Protein AF-A0A2T5GJ73-F1 (afdb_monomer_lite)

Sequence (153 aa):
MTAERKKALIPIIQGLKRSVGDYPITTAIVDLADYQMAGTIDGALNGVQQDAAVKDAAAASVLDQYRTSAYGPDGNTGRLRAWLYPGFASVSPDGQHFLDRAGNVVGIDAGRRAMLQAKLQQSGLQNIAPTNLLVDPRLAELRASLVRDIPIP

Secondary structure (DSSP, 8-state):
-HHHHHHHHHHHHHHTTS-TTTS-HHHHHHHHHHHHHTTSHHHHHHHHHHHHHHHHHHHHHHHHHHHHS-SS--HHHHHHHHHHSTT--EE-TTSS-EE-TTSPBPPPPHHHHHHHHHHHHHTT-TT--HHHHTT-GGGHHHHHHHHHHTT--

Foldseek 3Di:
DVVQLVVLVVVLVVLVVDDCVSRPVVNNVVSVVSSVLCPDPVVVVVVVVVVVVVVVVVVVVVVVCVVVVPQDFDPLLVLLVCQQFVQFDDAPPVNPFTAHPVGDGTHGDPVSVVVVQVVCVVVVNNPDDSVCCSRPPVCVVVSVVCPVVDPRD

pLDDT: mean 80.53, std 10.02, range [47.34, 95.75]

Structure (mmCIF, N/CA/C/O backbone):
data_AF-A0A2T5GJ73-F1
#
_entry.id   AF-A0A2T5GJ73-F1
#
loop_
_atom_site.group_PDB
_atom_site.id
_atom_site.type_symbol
_atom_site.label_atom_id
_atom_site.label_alt_id
_atom_site.label_comp_id
_atom_site.label_asym_id
_atom_site.label_entity_id
_atom_site.label_seq_id
_atom_site.pdbx_PDB_ins_code
_atom_site.Cartn_x
_atom_site.Cartn_y
_atom_site.Cartn_z
_atom_site.occupancy
_atom_site.B_iso_or_equiv
_atom_site.auth_seq_id
_atom_site.auth_comp_id
_atom_site.auth_asym_id
_atom_site.auth_atom_id
_atom_site.pdbx_PDB_model_num
ATOM 1 N N . MET A 1 1 ? -4.910 5.417 28.946 1.00 61.62 1 MET A N 1
ATOM 2 C CA . MET A 1 1 ? -5.941 5.461 30.010 1.00 61.62 1 MET A CA 1
ATOM 3 C C . MET A 1 1 ? -7.098 6.397 29.678 1.00 61.62 1 MET A C 1
ATOM 5 O O . MET A 1 1 ? -8.220 5.928 29.590 1.00 61.62 1 MET A O 1
ATOM 9 N N . THR A 1 2 ? -6.878 7.692 29.422 1.00 73.44 2 THR A N 1
ATOM 10 C CA . THR A 1 2 ? -7.989 8.634 29.154 1.00 73.44 2 THR A CA 1
ATOM 11 C C . THR A 1 2 ? -8.763 8.345 27.857 1.00 73.44 2 THR A C 1
ATOM 13 O O . THR A 1 2 ? -9.955 8.624 27.795 1.00 73.44 2 THR A O 1
ATOM 16 N N . ALA A 1 3 ? -8.113 7.789 26.828 1.00 80.00 3 ALA A N 1
ATOM 17 C CA . ALA A 1 3 ? -8.748 7.469 25.544 1.00 80.00 3 ALA A CA 1
ATOM 18 C C . ALA A 1 3 ? -9.715 6.272 25.638 1.00 80.00 3 ALA A C 1
ATOM 20 O O . ALA A 1 3 ? -10.895 6.436 25.340 1.00 80.00 3 ALA A O 1
ATOM 21 N N . GLU A 1 4 ? -9.258 5.122 26.146 1.00 82.94 4 GLU A N 1
ATOM 22 C CA . GLU A 1 4 ? -10.112 3.935 26.342 1.00 82.94 4 GLU A CA 1
ATOM 23 C C . GLU A 1 4 ? -11.303 4.222 27.252 1.00 82.94 4 GLU A C 1
ATOM 25 O O . GLU A 1 4 ? -12.434 3.841 26.960 1.00 82.94 4 GLU A O 1
ATOM 30 N N . ARG A 1 5 ? -11.085 5.003 28.311 1.00 86.62 5 ARG A N 1
ATOM 31 C CA . ARG A 1 5 ? -12.163 5.410 29.210 1.00 86.62 5 ARG A CA 1
ATOM 32 C C . ARG A 1 5 ? -13.210 6.282 28.509 1.00 86.62 5 ARG A C 1
ATOM 34 O O . ARG A 1 5 ? -14.404 6.118 28.733 1.00 86.62 5 ARG A O 1
ATOM 41 N N . LYS A 1 6 ? -12.783 7.189 27.623 1.00 88.56 6 LYS A N 1
ATOM 42 C CA . LYS A 1 6 ? -13.702 7.982 26.790 1.00 88.56 6 LYS A CA 1
ATOM 43 C C . LYS A 1 6 ? -14.465 7.103 25.803 1.00 88.56 6 LYS A C 1
ATOM 45 O O . LYS A 1 6 ? -15.654 7.326 25.622 1.00 88.56 6 LYS A O 1
ATOM 50 N N . LYS A 1 7 ? -13.812 6.106 25.202 1.00 88.56 7 LYS A N 1
ATOM 51 C CA . LYS A 1 7 ? -14.444 5.141 24.293 1.00 88.56 7 LYS A CA 1
ATOM 52 C C . LYS A 1 7 ? -15.525 4.323 25.009 1.00 88.56 7 LYS A C 1
ATOM 54 O O . LYS A 1 7 ? -16.641 4.252 24.510 1.00 88.56 7 LYS A O 1
ATOM 59 N N . ALA A 1 8 ? -15.232 3.808 26.204 1.00 90.94 8 ALA A N 1
ATOM 60 C CA . ALA A 1 8 ? -16.188 3.069 27.034 1.00 90.94 8 ALA A CA 1
ATOM 61 C C . ALA A 1 8 ? -17.343 3.940 27.572 1.00 90.94 8 ALA A C 1
ATOM 63 O O . ALA A 1 8 ? -18.423 3.438 27.855 1.00 90.94 8 ALA A O 1
ATOM 64 N N . LEU A 1 9 ? -17.161 5.262 27.674 1.00 92.88 9 LEU A N 1
ATOM 65 C CA . LEU A 1 9 ? -18.221 6.183 28.103 1.00 92.88 9 LEU A CA 1
ATOM 66 C C . LEU A 1 9 ? -19.292 6.427 27.026 1.00 92.88 9 LEU A C 1
ATOM 68 O O . LEU A 1 9 ? -20.428 6.772 27.350 1.00 92.88 9 LEU A O 1
ATOM 72 N N . ILE A 1 10 ? -18.936 6.279 25.747 1.00 93.69 10 ILE A N 1
ATOM 73 C CA . ILE A 1 10 ? -19.840 6.507 24.610 1.00 93.69 10 ILE A CA 1
ATOM 74 C C . ILE A 1 10 ? -21.128 5.674 24.715 1.00 93.69 10 ILE A C 1
ATOM 76 O O . ILE A 1 10 ? -22.198 6.289 24.662 1.00 93.69 10 ILE A O 1
ATOM 80 N N . PRO A 1 11 ? -21.080 4.333 24.874 1.00 93.06 11 PRO A N 1
ATOM 81 C CA . PRO A 1 11 ? -22.293 3.522 24.972 1.00 93.06 11 PRO A CA 1
ATOM 82 C C . PRO A 1 11 ? -23.153 3.904 26.179 1.00 93.06 11 PRO A C 1
ATOM 84 O O . PRO A 1 11 ? -24.363 4.015 26.016 1.00 93.06 11 PRO A O 1
ATOM 87 N N . ILE A 1 12 ? -22.556 4.258 27.326 1.00 94.12 12 ILE A N 1
ATOM 88 C CA . ILE A 1 12 ? -23.299 4.723 28.511 1.00 94.12 12 ILE A CA 1
ATOM 89 C C . ILE A 1 12 ? -24.086 6.000 28.193 1.00 94.12 12 ILE A C 1
ATOM 91 O O . ILE A 1 12 ? -25.289 6.074 28.435 1.00 94.12 12 ILE A O 1
ATOM 95 N N . ILE A 1 13 ? -23.434 7.017 27.618 1.00 95.75 13 ILE A N 1
ATOM 96 C CA . ILE A 1 13 ? -24.099 8.287 27.277 1.00 95.75 13 ILE A CA 1
ATOM 97 C C . ILE A 1 13 ? -25.182 8.075 26.212 1.00 95.75 13 ILE A C 1
ATOM 99 O O . ILE A 1 13 ? -26.222 8.735 26.248 1.00 95.75 13 ILE A O 1
ATOM 103 N N . GLN A 1 14 ? -24.949 7.181 25.251 1.00 93.94 14 GLN A N 1
ATOM 104 C CA . GLN A 1 14 ? -25.944 6.839 24.237 1.00 93.94 14 GLN A CA 1
ATOM 105 C C . GLN A 1 14 ? -27.125 6.071 24.840 1.00 93.94 14 GLN A C 1
ATOM 107 O O . GLN A 1 14 ? -28.265 6.389 24.515 1.00 93.94 14 GLN A O 1
ATOM 112 N N . GLY A 1 15 ? -26.864 5.111 25.725 1.00 93.00 15 GLY A N 1
ATOM 113 C CA . GLY A 1 15 ? -27.859 4.286 26.405 1.00 93.00 15 GLY A CA 1
ATOM 114 C C . GLY A 1 15 ? -28.754 5.092 27.338 1.00 93.00 15 GLY A C 1
ATOM 115 O O . GLY A 1 15 ? -29.969 4.937 27.298 1.00 93.00 15 GLY A O 1
ATOM 116 N N . LEU A 1 16 ? -28.192 6.055 28.076 1.00 92.88 16 LEU A N 1
ATOM 117 C CA . LEU A 1 16 ? -28.956 6.966 28.941 1.00 92.88 16 LEU A CA 1
ATOM 118 C C . LEU A 1 16 ? -29.976 7.839 28.187 1.00 92.88 16 LEU A C 1
ATOM 120 O O . LEU A 1 16 ? -30.877 8.396 28.808 1.00 92.88 16 LEU A O 1
ATOM 124 N N . LYS A 1 17 ? -29.844 7.978 26.861 1.00 94.00 17 LYS A N 1
ATOM 125 C CA . LYS A 1 17 ? -30.814 8.686 26.007 1.00 94.00 17 LYS A CA 1
ATOM 126 C C . LYS A 1 17 ? -31.908 7.771 25.447 1.00 94.00 17 LYS A C 1
ATOM 128 O O . LYS A 1 17 ? -32.799 8.262 24.757 1.00 94.00 17 LYS A O 1
ATOM 133 N N . ARG A 1 18 ? -31.818 6.459 25.671 1.00 93.12 18 ARG A N 1
ATOM 134 C CA . ARG A 1 18 ? -32.757 5.459 25.152 1.00 93.12 18 ARG A CA 1
ATOM 135 C C . ARG A 1 18 ? -33.835 5.124 26.180 1.00 93.12 18 ARG A C 1
ATOM 137 O O . ARG A 1 18 ? -33.751 5.502 27.346 1.00 93.12 18 ARG A O 1
ATOM 144 N N . SER A 1 19 ? -34.868 4.421 25.724 1.00 91.81 19 SER A N 1
ATOM 145 C CA . SER A 1 19 ? -35.916 3.906 26.600 1.00 91.81 19 SER A CA 1
ATOM 146 C C . SER A 1 19 ? -35.378 2.786 27.503 1.00 91.81 19 SER A C 1
ATOM 148 O O . SER A 1 19 ? -34.388 2.133 27.176 1.00 91.81 19 SER A O 1
ATOM 150 N N . VAL A 1 20 ? -36.062 2.514 28.618 1.00 86.38 20 VAL A N 1
ATOM 151 C CA . VAL A 1 20 ? -35.685 1.433 29.554 1.00 86.38 20 VAL A CA 1
ATOM 152 C C . VAL A 1 20 ? -35.690 0.053 28.878 1.00 86.38 20 VAL A C 1
ATOM 154 O O . VAL A 1 20 ? -34.926 -0.822 29.276 1.00 86.38 20 VAL A O 1
ATOM 157 N N . GLY A 1 21 ? -36.514 -0.143 27.841 1.00 90.56 21 GLY A N 1
ATOM 158 C CA . GLY A 1 21 ? -36.530 -1.383 27.060 1.00 90.56 21 GLY A CA 1
ATOM 159 C C . GLY A 1 21 ? -35.283 -1.567 26.191 1.00 90.56 21 GLY A C 1
ATOM 160 O O . GLY A 1 21 ? -34.802 -2.686 26.044 1.00 90.56 21 GLY A O 1
ATOM 161 N N . ASP A 1 22 ? -34.727 -0.470 25.671 1.00 91.44 22 ASP A N 1
ATOM 162 C CA . ASP A 1 22 ? -33.559 -0.480 24.778 1.00 91.44 22 ASP A CA 1
ATOM 163 C C . ASP A 1 22 ? -32.221 -0.349 25.526 1.00 91.44 22 ASP A C 1
ATOM 165 O O . ASP A 1 22 ? -31.155 -0.578 24.949 1.00 91.44 22 ASP A O 1
ATOM 169 N N . TYR A 1 23 ? -32.265 0.066 26.795 1.00 94.94 23 TYR A N 1
ATOM 170 C CA . TYR A 1 23 ? -31.116 0.154 27.694 1.00 94.94 23 TYR A CA 1
ATOM 171 C C . TYR A 1 23 ? -31.510 -0.289 29.114 1.00 94.94 23 TYR A C 1
ATOM 173 O O . TYR A 1 23 ? -31.691 0.539 30.014 1.00 94.94 23 TYR A O 1
ATOM 181 N N . PRO A 1 24 ? -31.695 -1.604 29.324 1.00 95.44 24 PRO A N 1
ATOM 182 C CA . PRO A 1 24 ? -32.055 -2.140 30.626 1.00 95.44 24 PRO A CA 1
ATOM 183 C C . PRO A 1 24 ? -30.893 -2.010 31.616 1.00 95.44 24 PRO A C 1
ATOM 185 O O . PRO A 1 24 ? -29.719 -1.936 31.245 1.00 95.44 24 PRO A O 1
ATOM 188 N N . ILE A 1 25 ? -31.217 -2.053 32.911 1.00 92.19 25 ILE A N 1
ATOM 189 C CA . ILE A 1 25 ? -30.236 -1.882 33.994 1.00 92.19 25 ILE A CA 1
ATOM 190 C C . ILE A 1 25 ? -29.088 -2.898 33.928 1.00 92.19 25 ILE A C 1
ATOM 192 O O . ILE A 1 25 ? -27.959 -2.580 34.282 1.00 92.19 25 ILE A O 1
ATOM 196 N N . THR A 1 26 ? -29.354 -4.106 33.429 1.00 94.25 26 THR A N 1
ATOM 197 C CA . THR A 1 26 ? -28.344 -5.151 33.238 1.00 94.25 26 THR A CA 1
ATOM 198 C C . THR A 1 26 ? -27.270 -4.720 32.246 1.00 94.25 26 THR A C 1
ATOM 200 O O . THR A 1 26 ? -26.088 -4.885 32.528 1.00 94.25 26 THR A O 1
ATOM 203 N N . THR A 1 27 ? -27.662 -4.114 31.122 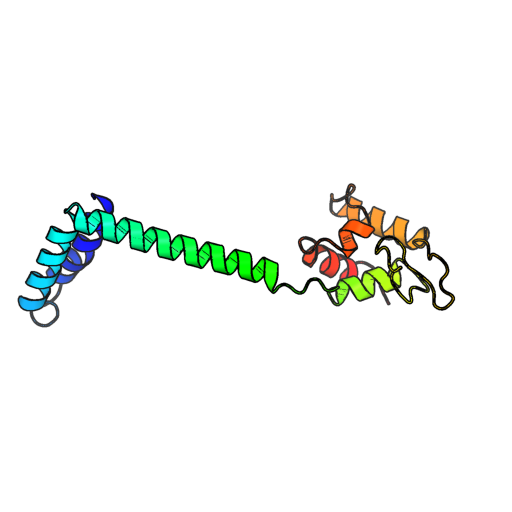1.00 93.88 27 THR A N 1
ATOM 204 C CA . THR A 1 27 ? -26.726 -3.564 30.132 1.00 93.88 27 THR A CA 1
ATOM 205 C C . THR A 1 27 ? -25.972 -2.375 30.716 1.00 93.88 27 THR A C 1
ATOM 207 O O . THR A 1 27 ? -24.756 -2.302 30.587 1.00 93.88 27 THR A O 1
ATOM 210 N N . ALA A 1 28 ? -26.663 -1.500 31.452 1.00 93.06 28 ALA A N 1
ATOM 211 C CA . ALA A 1 28 ? -26.028 -0.346 32.079 1.00 93.06 28 ALA A CA 1
ATOM 212 C C . ALA A 1 28 ? -24.942 -0.719 33.101 1.00 93.06 28 ALA A C 1
ATOM 214 O O . ALA A 1 28 ? -23.927 -0.031 33.205 1.00 93.06 28 ALA A O 1
ATOM 215 N N . ILE A 1 29 ? -25.142 -1.807 33.850 1.00 95.38 29 ILE A N 1
ATOM 216 C CA . ILE A 1 29 ? -24.151 -2.323 34.802 1.00 95.38 29 ILE A CA 1
ATOM 217 C C . ILE A 1 29 ? -22.916 -2.857 34.070 1.00 95.38 29 ILE A C 1
ATOM 219 O O . ILE A 1 29 ? -21.799 -2.588 34.510 1.00 95.38 29 ILE A O 1
ATOM 223 N N . VAL A 1 30 ? -23.105 -3.580 32.962 1.00 95.31 30 VAL A N 1
ATOM 224 C CA . VAL A 1 30 ? -21.996 -4.093 32.141 1.00 95.31 30 VAL A CA 1
ATOM 225 C C . VAL A 1 30 ? -21.178 -2.937 31.569 1.00 95.31 30 VAL A C 1
ATOM 227 O O . VAL A 1 30 ? -19.973 -2.880 31.799 1.00 95.31 30 VAL A O 1
ATOM 230 N N . ASP A 1 31 ? -21.832 -1.957 30.945 1.00 93.50 31 ASP A N 1
ATOM 231 C CA . ASP A 1 31 ? -21.140 -0.805 30.359 1.00 93.50 31 ASP A CA 1
ATOM 232 C C . ASP A 1 31 ? -20.371 0.003 31.424 1.00 93.50 31 ASP A C 1
ATOM 234 O O . ASP A 1 31 ? -19.265 0.496 31.180 1.00 93.50 31 ASP A O 1
ATOM 238 N N . LEU A 1 32 ? -20.918 0.118 32.642 1.00 93.81 32 LEU A N 1
ATOM 239 C CA . LEU A 1 32 ? -20.238 0.774 33.761 1.00 93.81 32 LEU A CA 1
ATOM 240 C C . LEU A 1 32 ? -19.009 -0.015 34.240 1.00 93.81 32 LEU A C 1
ATOM 242 O O . LEU A 1 32 ? -17.981 0.589 34.562 1.00 93.81 32 LEU A O 1
ATOM 246 N N . ALA A 1 33 ? -19.098 -1.346 34.283 1.00 92.06 33 ALA A N 1
ATOM 247 C CA . ALA A 1 33 ? -17.966 -2.208 34.612 1.00 92.06 33 ALA A CA 1
ATOM 248 C C . ALA A 1 33 ? -16.848 -2.075 33.565 1.00 92.06 33 ALA A C 1
ATOM 250 O O . ALA A 1 33 ? -15.683 -1.908 33.934 1.00 92.06 33 ALA A O 1
ATOM 251 N N . ASP A 1 34 ? -17.201 -2.028 32.280 1.00 90.50 34 ASP A N 1
ATOM 252 C CA . ASP A 1 34 ? -16.253 -1.813 31.184 1.00 90.50 34 ASP A CA 1
ATOM 253 C C . ASP A 1 34 ? -15.587 -0.431 31.270 1.00 90.50 34 ASP A C 1
ATOM 255 O O . ASP A 1 34 ? -14.368 -0.302 31.113 1.00 90.50 34 ASP A O 1
ATOM 259 N N . TYR A 1 35 ? -16.348 0.614 31.614 1.00 92.12 35 TYR A N 1
ATOM 260 C CA . TYR A 1 35 ? -15.813 1.957 31.860 1.00 92.12 35 TYR A CA 1
ATOM 261 C C . TYR A 1 35 ? -14.835 2.005 33.044 1.00 92.12 35 TYR A C 1
ATOM 263 O O . TYR A 1 35 ? -13.809 2.701 32.992 1.00 92.12 35 TYR A O 1
ATOM 271 N N . GLN A 1 36 ? -15.132 1.270 34.119 1.00 89.94 36 GLN A N 1
ATOM 272 C CA . GLN A 1 36 ? -14.239 1.133 35.267 1.00 89.94 36 GLN A CA 1
ATOM 273 C C . GLN A 1 36 ? -12.949 0.413 34.852 1.00 89.94 36 GLN A C 1
ATOM 275 O O . GLN A 1 36 ? -11.856 0.920 35.121 1.00 89.94 36 GLN A O 1
ATOM 280 N N . MET A 1 37 ? -13.070 -0.716 34.146 1.00 88.44 37 MET A N 1
ATOM 281 C CA . MET A 1 37 ? -11.944 -1.536 33.696 1.00 88.44 37 MET A CA 1
ATOM 282 C C . MET A 1 37 ? -11.029 -0.776 32.730 1.00 88.44 37 MET A C 1
ATOM 284 O O . MET A 1 37 ? -9.808 -0.824 32.881 1.00 88.44 37 MET A O 1
ATOM 288 N N . ALA A 1 38 ? -11.582 0.020 31.813 1.00 87.50 38 ALA A N 1
ATOM 289 C CA . ALA A 1 38 ? -10.816 0.872 30.896 1.00 87.50 38 ALA A CA 1
ATOM 290 C C . ALA A 1 38 ? -9.946 1.933 31.610 1.00 87.50 38 ALA A C 1
ATOM 292 O O . ALA A 1 38 ? -9.001 2.475 31.029 1.00 87.50 38 ALA A O 1
ATOM 293 N N . GLY A 1 39 ? -10.254 2.244 32.875 1.00 86.31 39 GLY A N 1
ATOM 294 C CA . GLY A 1 39 ? -9.467 3.129 33.734 1.00 86.31 39 GLY A CA 1
ATOM 295 C C . GLY A 1 39 ? -8.324 2.445 34.495 1.00 86.31 39 GLY A C 1
ATOM 296 O O . GLY A 1 39 ? -7.610 3.134 35.220 1.00 86.31 39 GLY A O 1
ATOM 297 N N . THR A 1 40 ? -8.151 1.129 34.358 1.00 88.44 40 THR A N 1
ATOM 298 C CA . THR A 1 40 ? -7.139 0.333 35.078 1.00 88.44 40 THR A CA 1
ATOM 299 C C . THR A 1 40 ? -5.870 0.107 34.250 1.00 88.44 40 THR A C 1
ATOM 301 O O . THR A 1 40 ? -5.853 0.340 33.038 1.00 88.44 40 THR A O 1
ATOM 304 N N . ILE A 1 41 ? -4.786 -0.330 34.905 1.00 83.81 41 ILE A N 1
ATOM 305 C CA . ILE A 1 41 ? -3.525 -0.685 34.230 1.00 83.81 41 ILE A CA 1
ATOM 306 C C . ILE A 1 41 ? -3.743 -1.873 33.287 1.00 83.81 41 ILE A C 1
ATOM 308 O O . ILE A 1 41 ? -3.314 -1.805 32.139 1.00 83.81 41 ILE A O 1
ATOM 312 N N . ASP A 1 42 ? -4.471 -2.899 33.726 1.00 84.25 42 ASP A N 1
ATOM 313 C CA . ASP A 1 42 ? -4.769 -4.080 32.907 1.00 84.25 42 ASP A CA 1
ATOM 314 C C . ASP A 1 42 ? -5.603 -3.714 31.674 1.00 84.25 42 ASP A C 1
ATOM 316 O O . ASP A 1 42 ? -5.292 -4.125 30.556 1.00 84.25 42 ASP A O 1
ATOM 320 N N . GLY A 1 43 ? -6.609 -2.849 31.844 1.00 82.81 43 GLY A N 1
ATOM 321 C CA . GLY A 1 43 ? -7.384 -2.309 30.725 1.00 82.81 43 GLY A CA 1
ATOM 322 C C . GLY A 1 43 ? -6.525 -1.506 29.743 1.00 82.81 43 GLY A C 1
ATOM 323 O O . GLY A 1 43 ? -6.684 -1.633 28.529 1.00 82.81 43 GLY A O 1
ATOM 324 N N . ALA A 1 44 ? -5.570 -0.717 30.244 1.00 79.88 44 ALA A N 1
ATOM 325 C CA . ALA A 1 44 ? -4.636 0.019 29.395 1.00 79.88 44 ALA A CA 1
ATOM 326 C C . ALA A 1 44 ? -3.680 -0.913 28.633 1.00 79.88 44 ALA A C 1
ATOM 328 O O . ALA A 1 44 ? -3.413 -0.670 27.456 1.00 79.88 44 ALA A O 1
ATOM 329 N N . LEU A 1 45 ? -3.190 -1.974 29.278 1.00 84.62 45 LEU A N 1
ATOM 330 C CA . LEU A 1 45 ? -2.322 -2.967 28.653 1.00 84.62 45 LEU A CA 1
ATOM 331 C C . LEU A 1 45 ? -3.055 -3.717 27.535 1.00 84.62 45 LEU A C 1
ATOM 333 O O . LEU A 1 45 ? -2.520 -3.835 26.434 1.00 84.62 45 LEU A O 1
ATOM 337 N N . ASN A 1 46 ? -4.296 -4.141 27.784 1.00 84.19 46 ASN A N 1
ATOM 338 C CA . ASN A 1 46 ? -5.146 -4.771 26.773 1.00 84.19 46 ASN A CA 1
ATOM 339 C C . ASN A 1 46 ? -5.388 -3.843 25.575 1.00 84.19 46 ASN A C 1
ATOM 341 O O . ASN A 1 46 ? -5.262 -4.276 24.431 1.00 84.19 46 ASN A O 1
ATOM 345 N N . GLY A 1 47 ? -5.659 -2.556 25.819 1.00 82.00 47 GLY A N 1
ATOM 346 C CA . GLY A 1 47 ? -5.804 -1.565 24.747 1.00 82.00 47 GLY A CA 1
ATOM 347 C C . GLY A 1 47 ? -4.541 -1.436 23.888 1.00 82.00 47 GLY A C 1
ATOM 348 O O . GLY A 1 47 ? -4.618 -1.467 22.662 1.00 82.00 47 GLY A O 1
ATOM 349 N N . VAL A 1 48 ? -3.360 -1.380 24.516 1.00 83.75 48 VAL A N 1
ATOM 350 C CA . VAL A 1 48 ? -2.074 -1.336 23.796 1.00 83.75 48 VAL A CA 1
ATOM 351 C C . VAL A 1 48 ? -1.848 -2.599 22.963 1.00 83.75 48 VAL A C 1
ATOM 353 O O . VAL A 1 48 ? -1.396 -2.497 21.824 1.00 83.75 48 VAL A O 1
ATOM 356 N N . GLN A 1 49 ? -2.165 -3.779 23.500 1.00 85.44 49 GLN A N 1
ATOM 357 C CA . GLN A 1 49 ? -2.045 -5.039 22.761 1.00 85.44 49 GLN A CA 1
ATOM 358 C C . GLN A 1 49 ? -2.974 -5.072 21.545 1.00 85.44 49 GLN A C 1
ATOM 360 O O . GLN A 1 49 ? -2.558 -5.489 20.466 1.00 85.44 49 GLN A O 1
ATOM 365 N N . GLN A 1 50 ? -4.208 -4.590 21.693 1.00 83.38 50 GLN A N 1
ATOM 366 C CA . GLN A 1 50 ? -5.174 -4.547 20.601 1.00 83.38 50 GLN A CA 1
ATOM 367 C C . GLN A 1 50 ? -4.741 -3.568 19.499 1.00 83.38 50 GLN A C 1
ATOM 369 O O . GLN A 1 50 ? -4.764 -3.920 18.320 1.00 83.38 50 GLN A O 1
ATOM 374 N N . ASP A 1 51 ? -4.257 -2.380 19.869 1.00 82.81 51 ASP A N 1
ATOM 375 C CA . ASP A 1 51 ? -3.688 -1.412 18.925 1.00 82.81 51 ASP A CA 1
ATOM 376 C C . ASP A 1 51 ? -2.447 -1.962 18.211 1.00 82.81 51 ASP A C 1
ATOM 378 O O . ASP A 1 51 ? -2.255 -1.730 17.014 1.00 82.81 51 ASP A O 1
ATOM 382 N N . ALA A 1 52 ? -1.592 -2.688 18.936 1.00 84.31 52 ALA A N 1
ATOM 383 C CA . ALA A 1 52 ? -0.432 -3.350 18.358 1.00 84.31 52 ALA A CA 1
ATOM 384 C C . ALA A 1 52 ? -0.857 -4.418 17.342 1.00 84.31 52 ALA A C 1
ATOM 386 O O . ALA A 1 52 ? -0.311 -4.438 16.245 1.00 84.31 52 ALA A O 1
ATOM 387 N N . ALA A 1 53 ? -1.873 -5.228 17.652 1.00 85.75 53 ALA A N 1
ATOM 388 C CA . ALA A 1 53 ? -2.404 -6.236 16.737 1.00 85.75 53 ALA A CA 1
ATOM 389 C C . ALA A 1 53 ? -2.989 -5.618 15.454 1.00 85.75 53 ALA A C 1
ATOM 391 O O . ALA A 1 53 ? -2.755 -6.129 14.362 1.00 85.75 53 ALA A O 1
ATOM 392 N N . VAL A 1 54 ? -3.702 -4.488 15.555 1.00 87.50 54 VAL A N 1
ATOM 393 C CA . VAL A 1 54 ? -4.217 -3.764 14.376 1.00 87.50 54 VAL A CA 1
ATOM 394 C C . VAL A 1 54 ? -3.072 -3.240 13.508 1.00 87.50 54 VAL A C 1
ATOM 396 O O . VAL A 1 54 ? -3.107 -3.375 12.283 1.00 87.50 54 VAL A O 1
ATOM 399 N N . LYS A 1 55 ? -2.039 -2.658 14.128 1.00 83.06 55 LYS A N 1
ATOM 400 C CA . LYS A 1 55 ? -0.851 -2.170 13.411 1.00 83.06 55 LYS A CA 1
ATOM 401 C C . LYS A 1 55 ? -0.072 -3.310 12.760 1.00 83.06 55 LYS A C 1
ATOM 403 O O . LYS A 1 55 ? 0.377 -3.150 11.629 1.00 83.06 55 LYS A O 1
ATOM 408 N N . ASP A 1 56 ? 0.056 -4.440 13.445 1.00 85.50 56 ASP A N 1
ATOM 409 C CA . ASP A 1 56 ? 0.738 -5.628 12.937 1.00 85.50 56 ASP A CA 1
ATOM 410 C C . ASP A 1 56 ? -0.012 -6.233 11.746 1.00 85.50 56 ASP A C 1
ATOM 412 O O . ASP A 1 56 ? 0.584 -6.456 10.698 1.00 85.50 56 ASP A O 1
ATOM 416 N N . ALA A 1 57 ? -1.339 -6.369 11.830 1.00 84.94 57 ALA A N 1
ATOM 417 C CA . ALA A 1 57 ? -2.163 -6.825 10.711 1.00 84.94 57 ALA A CA 1
ATOM 418 C C . ALA A 1 57 ? -2.058 -5.894 9.488 1.00 84.94 57 ALA A C 1
ATOM 420 O O . ALA A 1 57 ? -1.944 -6.360 8.351 1.00 84.94 57 ALA A O 1
ATOM 421 N N . ALA A 1 58 ? -2.048 -4.574 9.707 1.00 79.94 58 ALA A N 1
ATOM 422 C CA . ALA A 1 58 ? -1.855 -3.600 8.636 1.00 79.94 58 ALA A CA 1
ATOM 423 C C . ALA A 1 58 ? -0.459 -3.721 7.997 1.00 79.94 58 ALA A C 1
ATOM 425 O O . ALA A 1 58 ? -0.338 -3.749 6.772 1.00 79.94 58 ALA A O 1
ATOM 426 N N . ALA A 1 59 ? 0.593 -3.846 8.810 1.00 77.25 59 ALA A N 1
ATOM 427 C CA . ALA A 1 59 ? 1.959 -4.036 8.327 1.00 77.25 59 ALA A CA 1
ATOM 428 C C . ALA A 1 59 ? 2.129 -5.373 7.586 1.00 77.25 59 ALA A C 1
ATOM 430 O O . ALA A 1 59 ? 2.765 -5.416 6.532 1.00 77.25 59 ALA A O 1
ATOM 431 N N . ALA A 1 60 ? 1.519 -6.447 8.088 1.00 79.94 60 ALA A N 1
ATOM 432 C CA . ALA A 1 60 ? 1.505 -7.756 7.454 1.00 79.94 60 ALA A CA 1
ATOM 433 C C . ALA A 1 60 ? 0.810 -7.708 6.089 1.00 79.94 60 ALA A C 1
ATOM 435 O O . ALA A 1 60 ? 1.344 -8.253 5.129 1.00 79.94 60 ALA A O 1
ATOM 436 N N . SER A 1 61 ? -0.316 -6.997 5.965 1.00 69.44 61 SER A N 1
ATOM 437 C CA . SER A 1 61 ? -0.988 -6.793 4.676 1.00 69.44 61 SER A CA 1
ATOM 438 C C . SER A 1 61 ? -0.114 -6.032 3.678 1.00 69.44 61 SER A C 1
ATOM 440 O O . SER A 1 61 ? -0.076 -6.394 2.504 1.00 69.44 61 SER A O 1
ATOM 442 N N . VAL A 1 62 ? 0.616 -5.010 4.126 1.00 66.06 62 VAL A N 1
ATOM 443 C CA . VAL A 1 62 ? 1.556 -4.269 3.272 1.00 66.06 62 VAL A CA 1
ATOM 444 C C . VAL A 1 62 ? 2.721 -5.165 2.838 1.00 66.06 62 VAL A C 1
ATOM 446 O O . VAL A 1 62 ? 3.085 -5.188 1.665 1.00 66.06 62 VAL A O 1
ATOM 449 N N . LEU A 1 63 ? 3.289 -5.953 3.754 1.00 67.19 63 LEU A N 1
ATOM 450 C CA . LEU A 1 63 ? 4.330 -6.930 3.423 1.00 67.19 63 LEU A CA 1
ATOM 451 C C . LEU A 1 63 ? 3.827 -7.996 2.452 1.00 67.19 63 LEU A C 1
ATOM 453 O O . LEU A 1 63 ? 4.558 -8.384 1.545 1.00 67.19 63 LEU A O 1
ATOM 457 N N . ASP A 1 64 ? 2.594 -8.457 2.624 1.00 65.44 64 ASP A N 1
ATOM 458 C CA . ASP A 1 64 ? 1.974 -9.418 1.726 1.00 65.44 64 ASP A CA 1
ATOM 459 C C . ASP A 1 64 ? 1.748 -8.811 0.341 1.00 65.44 64 ASP A C 1
ATOM 461 O O . ASP A 1 64 ? 2.076 -9.454 -0.647 1.00 65.44 64 ASP A O 1
ATOM 465 N N . GLN A 1 65 ? 1.348 -7.540 0.233 1.00 57.59 6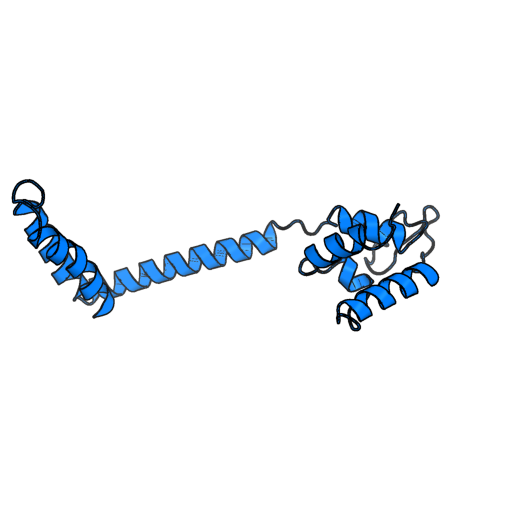5 GLN A N 1
ATOM 466 C CA . GLN A 1 65 ? 1.313 -6.829 -1.052 1.00 57.59 65 GLN A CA 1
ATOM 467 C C . GLN A 1 65 ? 2.691 -6.796 -1.721 1.00 57.59 65 GLN A C 1
ATOM 469 O O . GLN A 1 65 ? 2.789 -7.055 -2.917 1.00 57.59 65 GLN A O 1
ATOM 474 N N . TYR A 1 66 ? 3.772 -6.549 -0.975 1.00 61.34 66 TYR A N 1
ATOM 475 C CA . TYR A 1 66 ? 5.133 -6.603 -1.527 1.00 61.34 66 TYR A CA 1
ATOM 476 C C . TYR A 1 66 ? 5.593 -8.019 -1.907 1.00 61.34 66 TYR A C 1
ATOM 478 O O . TYR A 1 66 ? 6.439 -8.166 -2.784 1.00 61.34 66 TYR A O 1
ATOM 486 N N . ARG A 1 67 ? 5.060 -9.061 -1.261 1.00 63.62 67 ARG A N 1
ATOM 487 C CA . ARG A 1 67 ? 5.396 -10.469 -1.539 1.00 63.62 67 ARG A CA 1
ATOM 488 C C . ARG A 1 67 ? 4.554 -11.080 -2.662 1.00 63.62 67 ARG A C 1
ATOM 490 O O . ARG A 1 67 ? 5.047 -11.951 -3.372 1.00 63.62 67 ARG A O 1
ATOM 497 N N . THR A 1 68 ? 3.301 -10.650 -2.803 1.00 49.59 68 THR A N 1
ATOM 498 C CA . THR A 1 68 ? 2.291 -11.221 -3.713 1.00 49.59 68 THR A CA 1
ATOM 499 C C . THR A 1 68 ? 2.041 -10.379 -4.956 1.00 49.59 68 THR A C 1
ATOM 501 O O . THR A 1 68 ? 1.529 -10.913 -5.942 1.00 49.59 68 THR A O 1
ATOM 504 N N . SER A 1 69 ? 2.438 -9.098 -4.973 1.00 49.91 69 SER A N 1
ATOM 505 C CA . SER A 1 69 ? 2.605 -8.386 -6.240 1.00 49.91 69 SER A CA 1
ATOM 506 C C . SER A 1 69 ? 3.680 -9.126 -7.024 1.00 49.91 69 SER A C 1
ATOM 508 O O . SER A 1 69 ? 4.862 -9.109 -6.687 1.00 49.91 69 SER A O 1
ATOM 510 N N . ALA A 1 70 ? 3.230 -9.900 -8.011 1.00 47.34 70 ALA A N 1
ATOM 511 C CA . ALA A 1 70 ? 4.092 -10.750 -8.801 1.00 47.34 70 ALA A CA 1
ATOM 512 C C . ALA A 1 70 ? 5.274 -9.916 -9.305 1.00 47.34 70 ALA A C 1
ATOM 514 O O . ALA A 1 70 ? 5.089 -8.916 -9.998 1.00 47.34 70 ALA A O 1
ATOM 515 N N . TYR A 1 7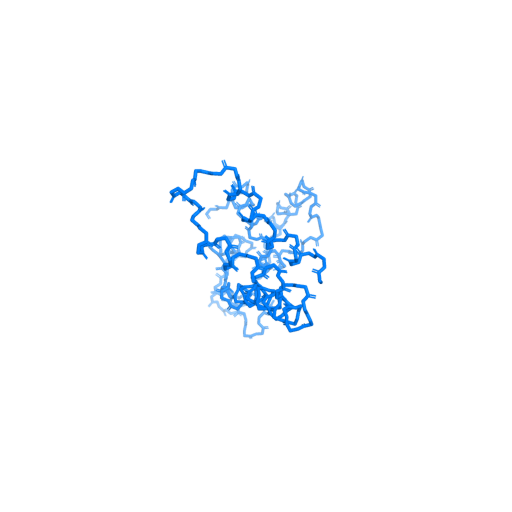1 ? 6.483 -10.358 -8.960 1.00 48.41 71 TYR A N 1
ATOM 516 C CA . TYR A 1 71 ? 7.766 -9.938 -9.528 1.00 48.41 71 TYR A CA 1
ATOM 517 C C . TYR A 1 71 ? 7.853 -10.338 -11.019 1.00 48.41 71 TYR A C 1
ATOM 519 O O . TYR A 1 71 ? 8.798 -10.980 -11.470 1.00 48.41 71 TYR A O 1
ATOM 527 N N . GLY A 1 72 ? 6.821 -10.009 -11.794 1.00 55.00 72 GLY A N 1
ATOM 528 C CA . GLY A 1 72 ? 6.643 -10.353 -13.191 1.00 55.00 72 GLY A CA 1
ATOM 529 C C . GLY A 1 72 ? 6.217 -9.121 -13.990 1.00 55.00 72 GLY A C 1
ATOM 530 O O . GLY A 1 72 ? 5.533 -8.246 -13.458 1.00 55.00 72 GLY A O 1
ATOM 531 N N . PRO A 1 73 ? 6.633 -9.014 -15.263 1.00 55.38 73 PRO A N 1
ATOM 532 C CA . PRO A 1 73 ? 6.257 -7.894 -16.115 1.00 55.38 73 PRO A CA 1
ATOM 533 C C . PRO A 1 73 ? 4.732 -7.806 -16.228 1.00 55.38 73 PRO A C 1
ATOM 535 O O . PRO A 1 73 ? 4.088 -8.757 -16.668 1.00 55.38 73 PRO A O 1
ATOM 538 N N . ASP A 1 74 ? 4.156 -6.657 -15.866 1.00 66.94 74 ASP A N 1
ATOM 539 C CA . ASP A 1 74 ? 2.753 -6.381 -16.169 1.00 66.94 74 ASP A CA 1
ATOM 540 C C . ASP A 1 74 ? 2.536 -6.352 -17.701 1.00 66.94 74 ASP A C 1
ATOM 542 O O . ASP A 1 74 ? 3.476 -6.182 -18.487 1.00 66.94 74 ASP A O 1
ATOM 546 N N . GLY A 1 75 ? 1.295 -6.538 -18.163 1.00 70.69 75 GLY A N 1
ATOM 547 C CA . GLY A 1 75 ? 0.999 -6.595 -19.604 1.00 70.69 75 GLY A CA 1
ATOM 548 C C . GLY A 1 75 ? 1.481 -5.354 -20.374 1.00 70.69 75 GLY A C 1
ATOM 549 O O . GLY A 1 75 ? 1.934 -5.456 -21.516 1.00 70.69 75 GLY A O 1
ATOM 550 N N . ASN A 1 76 ? 1.480 -4.187 -19.721 1.00 79.06 76 ASN A N 1
ATOM 551 C CA . ASN A 1 76 ? 1.971 -2.927 -20.283 1.00 79.06 76 ASN A CA 1
ATOM 552 C C . ASN A 1 76 ? 3.500 -2.882 -20.385 1.00 79.06 76 ASN A C 1
ATOM 554 O O . ASN A 1 76 ? 4.033 -2.322 -21.337 1.00 79.06 76 ASN A O 1
ATOM 558 N N . THR A 1 77 ? 4.208 -3.516 -19.455 1.00 79.81 77 THR A N 1
ATOM 559 C CA . THR A 1 77 ? 5.656 -3.713 -19.474 1.00 79.81 77 THR A CA 1
ATOM 560 C C . THR A 1 77 ? 6.029 -4.589 -20.653 1.00 79.81 77 THR A C 1
ATOM 562 O O . THR A 1 77 ? 6.973 -4.260 -21.361 1.00 79.81 77 THR A O 1
ATOM 565 N N . GLY A 1 78 ? 5.276 -5.665 -20.907 1.00 76.00 78 GLY A N 1
ATOM 566 C CA . GLY A 1 78 ? 5.465 -6.505 -22.091 1.00 76.00 78 GLY A CA 1
ATOM 567 C C . GLY A 1 78 ? 5.357 -5.700 -23.388 1.00 76.00 78 GLY A C 1
ATOM 568 O O . GLY A 1 78 ? 6.255 -5.763 -24.227 1.00 76.00 78 GLY A O 1
ATOM 569 N N . ARG A 1 79 ? 4.311 -4.872 -23.514 1.00 79.94 79 ARG A N 1
ATOM 570 C CA . ARG A 1 79 ? 4.088 -4.009 -24.689 1.00 79.94 79 ARG A CA 1
ATOM 571 C C . ARG A 1 79 ? 5.157 -2.927 -24.848 1.00 79.94 79 ARG A C 1
ATOM 573 O O . ARG A 1 79 ? 5.745 -2.804 -25.918 1.00 79.94 79 ARG A O 1
ATOM 580 N N . LEU A 1 80 ? 5.464 -2.184 -23.782 1.00 83.19 80 LEU A N 1
ATOM 581 C CA . LEU A 1 80 ? 6.518 -1.163 -23.789 1.00 83.19 80 LEU A CA 1
ATOM 582 C C . LEU A 1 80 ? 7.893 -1.764 -24.070 1.00 83.19 80 LEU A C 1
ATOM 584 O O . LEU A 1 80 ? 8.684 -1.150 -24.774 1.00 83.19 80 LEU A O 1
ATOM 588 N N . ARG A 1 81 ? 8.184 -2.962 -23.559 1.00 82.69 81 ARG A N 1
ATOM 589 C CA . ARG A 1 81 ? 9.451 -3.661 -23.804 1.00 82.69 81 ARG A CA 1
ATOM 590 C C . ARG A 1 81 ? 9.561 -4.128 -25.252 1.00 82.69 81 ARG A C 1
ATOM 592 O O . ARG A 1 81 ? 10.575 -3.851 -25.882 1.00 82.69 81 ARG A O 1
ATOM 599 N N . ALA A 1 82 ? 8.525 -4.766 -25.797 1.00 81.12 82 ALA A N 1
ATOM 600 C CA . ALA A 1 82 ? 8.492 -5.18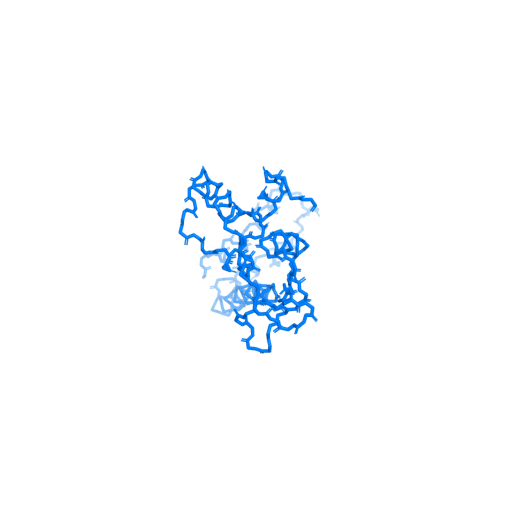0 -27.203 1.00 81.12 82 ALA A CA 1
ATOM 601 C C . ALA A 1 82 ? 8.611 -3.980 -28.158 1.00 81.12 82 ALA A C 1
ATOM 603 O O . ALA A 1 82 ? 9.249 -4.060 -29.209 1.00 81.12 82 ALA A O 1
ATOM 604 N N . TRP A 1 83 ? 8.039 -2.841 -27.766 1.00 85.75 83 TRP A N 1
ATOM 605 C CA . TRP A 1 83 ? 8.202 -1.593 -28.489 1.00 85.75 83 TRP A CA 1
ATOM 606 C C . TRP A 1 83 ? 9.609 -1.009 -28.319 1.00 85.75 83 TRP A C 1
ATOM 608 O O . TRP A 1 83 ? 10.253 -0.713 -29.307 1.00 85.75 83 TRP A O 1
ATOM 618 N N . LEU A 1 84 ? 10.175 -0.883 -27.125 1.00 85.69 84 LEU A N 1
ATOM 619 C CA . LEU A 1 84 ? 11.511 -0.288 -26.961 1.00 85.69 84 LEU A CA 1
ATOM 620 C C . LEU A 1 84 ? 12.638 -1.119 -27.597 1.00 85.69 84 LEU A C 1
ATOM 622 O O . LEU A 1 84 ? 13.626 -0.545 -28.056 1.00 85.69 84 LEU A O 1
ATOM 626 N N . TYR A 1 85 ? 12.470 -2.441 -27.657 1.00 84.88 85 TYR A N 1
ATOM 627 C CA . TYR A 1 85 ? 13.468 -3.398 -28.136 1.00 84.88 85 TYR A CA 1
ATOM 628 C C . TYR A 1 85 ? 12.906 -4.226 -29.305 1.00 84.88 85 TYR A C 1
ATOM 630 O O . TYR A 1 85 ? 12.482 -5.371 -29.105 1.00 84.88 85 TYR A O 1
ATOM 638 N N . PRO A 1 86 ? 12.863 -3.676 -30.535 1.00 75.56 86 PRO A N 1
ATOM 639 C CA . PRO A 1 86 ? 12.441 -4.436 -31.706 1.00 75.56 86 PRO A CA 1
ATOM 640 C C . PRO A 1 86 ? 13.366 -5.645 -31.900 1.00 75.56 86 PRO A C 1
ATOM 642 O O . PRO A 1 86 ? 14.560 -5.492 -32.127 1.00 75.56 86 PRO A O 1
ATOM 645 N N . GLY A 1 87 ? 12.806 -6.850 -31.784 1.00 74.88 87 GLY A N 1
ATOM 646 C CA . GLY A 1 87 ? 13.565 -8.103 -31.854 1.00 74.88 87 GLY A CA 1
ATOM 647 C C . GLY A 1 87 ? 13.851 -8.763 -30.504 1.00 74.88 87 GLY A C 1
ATOM 648 O O . GLY A 1 87 ? 14.448 -9.835 -30.501 1.00 74.88 87 GLY A O 1
ATOM 649 N N . PHE A 1 88 ? 13.394 -8.191 -29.381 1.00 80.38 88 PHE A N 1
ATOM 650 C CA . PHE A 1 88 ? 13.456 -8.847 -28.071 1.00 80.38 88 PHE A CA 1
ATOM 651 C C . PHE A 1 88 ? 12.835 -10.250 -28.117 1.00 80.38 88 PHE A C 1
ATOM 653 O O . PHE A 1 88 ? 11.681 -10.424 -28.516 1.00 80.38 88 PHE A O 1
ATOM 660 N N . ALA A 1 89 ? 13.601 -11.236 -27.664 1.00 72.69 89 ALA A N 1
ATOM 661 C CA . ALA A 1 89 ? 13.166 -12.618 -27.519 1.00 72.69 89 ALA A CA 1
ATOM 662 C C . ALA A 1 89 ? 13.287 -13.104 -26.071 1.00 72.69 89 ALA A C 1
ATOM 664 O O . ALA A 1 89 ? 12.401 -13.807 -25.588 1.00 72.69 89 ALA A O 1
ATOM 665 N N . SER A 1 90 ? 14.358 -12.728 -25.372 1.00 74.56 90 SER A N 1
ATOM 666 C CA . SER A 1 90 ? 14.609 -13.154 -23.993 1.00 74.56 90 SER A CA 1
ATOM 667 C C . SER A 1 90 ? 15.487 -12.157 -23.235 1.00 74.56 90 SER A C 1
ATOM 669 O O . SER A 1 90 ? 16.064 -11.235 -23.810 1.00 74.56 90 SER A O 1
ATOM 671 N N . VAL A 1 91 ? 15.545 -12.304 -21.912 1.00 74.50 91 VAL A N 1
ATOM 672 C CA . VAL A 1 91 ? 16.496 -11.582 -21.056 1.00 74.50 91 VAL A CA 1
ATOM 673 C C . VAL A 1 91 ? 17.705 -12.492 -20.840 1.00 74.50 91 VAL A C 1
ATOM 675 O O . VAL A 1 91 ? 17.541 -13.703 -20.691 1.00 74.50 91 VAL A O 1
ATOM 678 N N . SER A 1 92 ? 18.905 -11.918 -20.846 1.00 74.62 92 SER A N 1
ATOM 679 C CA . SER A 1 92 ? 20.149 -12.623 -20.533 1.00 74.62 92 SER A CA 1
ATOM 680 C C . SER A 1 92 ? 20.088 -13.262 -19.136 1.00 74.62 92 SER A C 1
ATOM 682 O O . SER A 1 92 ? 19.407 -12.725 -18.256 1.00 74.62 92 SER A O 1
ATOM 684 N N . PRO A 1 93 ? 20.799 -14.381 -18.888 1.00 71.94 93 PRO A N 1
ATOM 685 C CA . PRO A 1 93 ? 20.878 -15.001 -17.563 1.00 71.94 93 PRO A CA 1
ATOM 686 C C . PRO A 1 93 ? 21.356 -14.055 -16.449 1.00 71.94 93 PRO A C 1
ATOM 688 O O . PRO A 1 93 ? 21.037 -14.274 -15.285 1.00 71.94 93 PRO A O 1
ATOM 691 N N . ASP A 1 94 ? 22.101 -13.003 -16.801 1.00 73.31 94 ASP A N 1
ATOM 692 C CA . ASP A 1 94 ? 22.546 -11.949 -15.878 1.00 73.31 94 ASP A CA 1
ATOM 693 C C . ASP A 1 94 ? 21.454 -10.919 -15.519 1.00 73.31 94 ASP A C 1
ATOM 695 O O . ASP A 1 94 ? 21.650 -10.102 -14.620 1.00 73.31 94 ASP A O 1
ATOM 699 N N . GLY A 1 95 ? 20.310 -10.929 -16.211 1.00 67.06 95 GLY A N 1
ATOM 700 C CA . GLY A 1 95 ? 19.222 -9.966 -16.032 1.00 67.06 95 GLY A CA 1
ATOM 701 C C . GLY A 1 95 ? 19.514 -8.543 -16.533 1.00 67.06 95 GLY A C 1
ATOM 702 O O . GLY A 1 95 ? 18.654 -7.673 -16.407 1.00 67.06 95 GLY A O 1
ATOM 703 N N . GLN A 1 96 ? 20.699 -8.287 -17.091 1.00 66.69 96 GLN A N 1
ATOM 704 C CA . GLN A 1 96 ? 21.201 -6.958 -17.467 1.00 66.69 96 GLN A CA 1
ATOM 705 C C . GLN A 1 96 ? 20.954 -6.639 -18.945 1.00 66.69 96 GLN A C 1
ATOM 707 O O . GLN A 1 96 ? 20.803 -5.474 -19.320 1.00 66.69 96 GLN A O 1
ATOM 712 N N . HIS A 1 97 ? 20.910 -7.668 -19.794 1.00 73.88 97 HIS A N 1
ATOM 713 C CA . HIS A 1 97 ? 20.816 -7.510 -21.243 1.00 73.88 97 HIS A CA 1
ATOM 714 C C . HIS A 1 97 ? 19.538 -8.120 -21.819 1.00 73.88 97 HIS A C 1
ATOM 716 O O . HIS A 1 97 ? 19.058 -9.162 -21.378 1.00 73.88 97 HIS A O 1
ATOM 722 N N . PHE A 1 98 ? 19.002 -7.473 -22.849 1.00 77.94 98 PHE A N 1
ATOM 723 C CA . PHE A 1 98 ? 17.915 -8.004 -23.667 1.00 77.94 98 PHE A CA 1
ATOM 724 C C . PHE A 1 98 ? 18.518 -8.677 -24.893 1.00 77.94 98 PHE A C 1
ATOM 726 O O . PHE A 1 98 ? 19.423 -8.111 -25.497 1.00 77.94 98 PHE A O 1
ATOM 733 N N . LEU A 1 99 ? 18.040 -9.867 -25.245 1.00 77.81 99 LEU A N 1
ATOM 734 C CA . LEU A 1 99 ? 18.599 -10.698 -26.306 1.00 77.81 99 LEU A CA 1
ATOM 735 C C . LEU A 1 99 ? 17.592 -10.907 -27.442 1.00 77.81 99 LEU A C 1
ATOM 737 O O . LEU A 1 99 ? 16.381 -10.979 -27.202 1.00 77.81 99 LEU A O 1
ATOM 741 N N . ASP A 1 100 ? 18.091 -11.017 -28.673 1.00 83.06 100 ASP A N 1
ATOM 742 C CA . ASP A 1 100 ? 17.307 -11.434 -29.837 1.00 83.06 100 ASP A CA 1
ATOM 743 C C . ASP A 1 100 ? 17.146 -12.965 -29.886 1.00 83.06 100 ASP A C 1
ATOM 745 O O . ASP A 1 100 ? 17.657 -13.699 -29.038 1.00 83.06 100 ASP A O 1
ATOM 749 N N . ARG A 1 101 ? 16.427 -13.481 -30.893 1.00 80.38 101 ARG A N 1
ATOM 750 C CA . ARG A 1 101 ? 16.256 -14.937 -31.078 1.00 80.38 101 ARG A CA 1
ATOM 751 C C . ARG A 1 101 ? 17.566 -15.678 -31.372 1.00 80.38 101 ARG A C 1
ATOM 753 O O . ARG A 1 101 ? 17.593 -16.897 -31.238 1.00 80.38 101 ARG A O 1
ATOM 760 N N . ALA A 1 102 ? 18.610 -14.969 -31.794 1.00 82.75 102 ALA A N 1
ATOM 761 C CA . ALA A 1 102 ? 19.939 -15.511 -32.042 1.00 82.75 102 ALA A CA 1
ATOM 762 C C . ALA A 1 102 ? 20.870 -15.380 -30.817 1.00 82.75 102 ALA A C 1
ATOM 764 O O . ALA A 1 102 ? 21.991 -15.882 -30.859 1.00 82.75 102 ALA A O 1
ATOM 765 N N . GLY A 1 103 ? 20.411 -14.759 -29.722 1.00 79.25 103 GLY A N 1
ATOM 766 C CA . GLY A 1 103 ? 21.181 -14.546 -28.498 1.00 79.25 103 GLY A CA 1
ATOM 767 C C . GLY A 1 103 ? 22.056 -13.287 -28.493 1.00 79.25 103 GLY A C 1
ATOM 768 O O . GLY A 1 103 ? 22.864 -13.132 -27.582 1.00 79.25 103 GLY A O 1
ATOM 769 N N . ASN A 1 104 ? 21.920 -12.381 -29.467 1.00 83.50 104 ASN A N 1
ATOM 770 C CA . ASN A 1 104 ? 22.674 -11.123 -29.496 1.00 83.50 104 ASN A CA 1
ATOM 771 C C . ASN A 1 104 ? 22.001 -10.051 -28.641 1.00 83.50 104 ASN A C 1
ATOM 773 O O . ASN A 1 104 ? 20.775 -9.985 -28.573 1.00 83.50 104 ASN A O 1
ATOM 777 N N . VAL A 1 105 ? 22.797 -9.157 -28.047 1.00 82.12 105 VAL A N 1
ATOM 778 C CA . VAL A 1 105 ? 22.276 -8.031 -27.261 1.00 82.12 105 VAL A CA 1
ATOM 779 C C . VAL A 1 105 ? 21.506 -7.060 -28.156 1.00 82.12 105 VAL A C 1
ATOM 781 O O . VAL A 1 105 ? 22.056 -6.471 -29.086 1.00 82.12 105 VAL A O 1
ATOM 784 N N . VAL A 1 106 ? 20.232 -6.854 -27.832 1.00 81.75 106 VAL A N 1
ATOM 785 C CA . VAL A 1 106 ? 19.342 -5.902 -28.494 1.00 81.75 106 VAL A CA 1
ATOM 786 C C . VAL A 1 106 ? 19.426 -4.568 -27.770 1.00 81.75 106 VAL A C 1
ATOM 788 O O . VAL A 1 106 ? 19.084 -4.440 -26.592 1.00 81.75 106 VAL A O 1
ATOM 791 N N . GLY A 1 107 ? 19.881 -3.554 -28.498 1.00 79.31 107 GLY A N 1
ATOM 792 C CA . GLY A 1 107 ? 19.832 -2.172 -28.045 1.00 79.31 107 GLY A CA 1
ATOM 793 C C . GLY A 1 107 ? 18.411 -1.614 -28.078 1.00 79.31 107 GLY A C 1
ATOM 794 O O . GLY A 1 107 ? 17.552 -2.073 -28.828 1.00 79.31 107 GLY A O 1
ATOM 795 N N . ILE A 1 108 ? 18.173 -0.582 -27.272 1.00 83.06 108 ILE A N 1
ATOM 796 C CA . ILE A 1 108 ? 16.954 0.218 -27.390 1.00 83.06 108 ILE A CA 1
ATOM 797 C C . ILE A 1 108 ? 16.940 0.928 -28.749 1.00 83.06 108 ILE A C 1
ATOM 799 O O . ILE A 1 108 ? 17.951 1.505 -29.158 1.00 83.06 108 ILE A O 1
ATOM 803 N N . ASP A 1 109 ? 15.800 0.922 -29.435 1.00 84.88 109 ASP A N 1
ATOM 804 C CA . ASP A 1 109 ? 15.643 1.689 -30.670 1.00 84.88 109 ASP A CA 1
ATOM 805 C C . ASP A 1 109 ? 15.784 3.193 -30.376 1.00 84.88 109 ASP A C 1
ATOM 807 O O . ASP A 1 109 ? 15.101 3.744 -29.506 1.00 84.88 109 ASP A O 1
ATOM 811 N N . ALA A 1 110 ? 16.695 3.868 -31.083 1.00 81.75 110 ALA A N 1
ATOM 812 C CA . ALA A 1 110 ? 17.033 5.265 -30.816 1.00 81.75 110 ALA A CA 1
ATOM 813 C C . ALA A 1 110 ? 15.849 6.220 -31.054 1.00 81.75 110 ALA A C 1
ATOM 815 O O . ALA A 1 110 ? 15.674 7.179 -30.297 1.00 81.75 110 ALA A O 1
ATOM 816 N N . GLY A 1 111 ? 15.007 5.939 -32.055 1.00 83.62 111 GLY A N 1
ATOM 817 C CA . GLY A 1 111 ? 13.814 6.729 -32.351 1.00 83.62 111 GLY A CA 1
ATOM 818 C C . GLY A 1 111 ? 12.743 6.556 -31.277 1.00 83.62 111 GLY A C 1
ATOM 819 O O . GLY A 1 111 ? 12.216 7.537 -30.750 1.00 83.62 111 GLY A O 1
ATOM 820 N N . ARG A 1 112 ? 12.479 5.311 -30.867 1.00 85.56 112 ARG A N 1
ATOM 821 C CA . ARG A 1 112 ? 11.511 4.995 -29.801 1.00 85.56 112 ARG A CA 1
ATOM 822 C C . ARG A 1 112 ? 11.970 5.523 -28.442 1.00 85.56 112 ARG A C 1
ATOM 824 O O . ARG A 1 112 ? 11.160 6.045 -27.676 1.00 85.56 112 ARG A O 1
ATOM 831 N N . ARG A 1 113 ? 13.279 5.494 -28.166 1.00 85.19 113 ARG A N 1
ATOM 832 C CA . ARG A 1 113 ? 13.873 6.137 -26.984 1.00 85.19 113 ARG A CA 1
ATOM 833 C C . ARG A 1 113 ? 13.625 7.643 -26.972 1.00 85.19 113 ARG A C 1
ATOM 835 O O . ARG A 1 113 ? 13.225 8.165 -25.935 1.00 85.19 113 ARG A O 1
ATOM 842 N N . ALA A 1 114 ? 13.846 8.331 -28.093 1.00 84.88 114 ALA A N 1
ATOM 843 C CA . ALA A 1 114 ? 13.613 9.771 -28.190 1.00 84.88 114 ALA A CA 1
ATOM 844 C C . ALA A 1 114 ? 12.130 10.120 -27.975 1.00 84.88 114 ALA A C 1
ATOM 846 O O . ALA A 1 114 ? 11.817 11.048 -27.231 1.00 84.88 114 ALA A O 1
ATOM 847 N N . MET A 1 115 ? 11.213 9.329 -28.543 1.00 84.12 115 MET A N 1
ATOM 848 C CA . MET A 1 115 ? 9.769 9.489 -28.326 1.00 84.12 115 MET A CA 1
ATOM 849 C C . MET A 1 115 ? 9.379 9.296 -26.857 1.00 84.12 115 MET A C 1
ATOM 851 O O . MET A 1 115 ? 8.638 10.110 -26.305 1.00 84.12 115 MET A O 1
ATOM 855 N N . LEU A 1 116 ? 9.906 8.254 -26.206 1.00 86.56 116 LEU A N 1
ATOM 856 C CA . LEU A 1 116 ? 9.671 8.008 -24.786 1.00 86.56 116 LEU A CA 1
ATOM 857 C C . LEU A 1 116 ? 10.210 9.157 -23.925 1.00 86.56 116 LEU A C 1
ATOM 859 O O . LEU A 1 116 ? 9.510 9.633 -23.037 1.00 86.56 116 LEU A O 1
ATOM 863 N N . GLN A 1 117 ? 11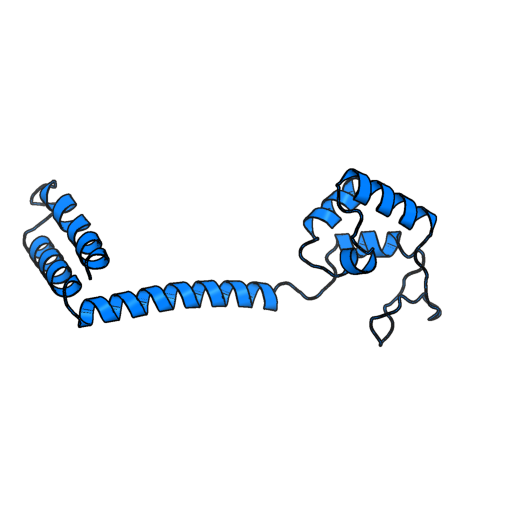.426 9.634 -24.200 1.00 85.19 117 GLN A N 1
ATOM 864 C CA . GLN A 1 117 ? 12.030 10.752 -23.470 1.00 85.19 117 GLN A CA 1
ATOM 865 C C . GLN A 1 117 ? 11.237 12.050 -23.642 1.00 85.19 117 GLN A C 1
ATOM 867 O O . GLN A 1 117 ? 10.998 12.736 -22.652 1.00 85.19 117 GLN A O 1
ATOM 872 N N . ALA A 1 118 ? 10.768 12.357 -24.854 1.00 85.25 118 ALA A N 1
ATOM 873 C CA . ALA A 1 118 ? 9.920 13.521 -25.100 1.00 85.25 118 ALA A CA 1
ATOM 874 C C . ALA A 1 118 ? 8.604 13.445 -24.307 1.00 85.25 118 ALA A C 1
ATOM 876 O O . ALA A 1 118 ? 8.144 14.446 -23.759 1.00 85.25 118 ALA A O 1
ATOM 877 N N . LYS A 1 119 ? 8.015 12.249 -24.189 1.00 84.00 119 LYS A N 1
ATOM 878 C CA . LYS A 1 119 ? 6.800 12.039 -23.391 1.00 84.00 119 LYS A CA 1
ATOM 879 C C . LYS A 1 119 ? 7.053 12.140 -21.893 1.00 84.00 119 LYS A C 1
ATOM 881 O O . LYS A 1 119 ? 6.319 12.836 -21.201 1.00 84.00 119 LYS A O 1
ATOM 886 N N . LEU A 1 120 ? 8.139 11.547 -21.406 1.00 84.00 120 LEU A N 1
ATOM 887 C CA . LEU A 1 120 ? 8.555 11.689 -20.012 1.00 84.00 120 LEU A CA 1
ATOM 888 C C . LEU A 1 120 ? 8.854 13.153 -19.657 1.00 84.00 120 LEU A C 1
ATOM 890 O O . LEU A 1 120 ? 8.481 13.588 -18.574 1.00 84.00 120 LEU A O 1
ATOM 894 N N . GLN A 1 121 ? 9.450 13.935 -20.562 1.00 84.88 121 GLN A N 1
ATOM 895 C CA . GLN A 1 121 ? 9.646 15.378 -20.375 1.00 84.88 121 GLN A CA 1
ATOM 896 C C . GLN A 1 121 ? 8.318 16.139 -20.283 1.00 84.88 121 GLN A C 1
ATOM 898 O O . GLN A 1 121 ? 8.150 16.945 -19.372 1.00 84.88 121 GLN A O 1
ATOM 903 N N . GLN A 1 122 ? 7.351 15.849 -21.161 1.00 80.81 122 GLN A N 1
ATOM 904 C CA . GLN A 1 122 ? 6.012 16.457 -21.109 1.00 80.81 122 GLN A CA 1
ATOM 905 C C . GLN A 1 122 ? 5.280 16.159 -19.792 1.00 80.81 122 GLN A C 1
ATOM 907 O O . GLN A 1 122 ? 4.526 16.997 -19.307 1.00 80.81 122 GLN A O 1
ATOM 912 N N . SER A 1 123 ? 5.530 14.993 -19.194 1.00 76.88 123 SER A N 1
ATOM 913 C CA . SER A 1 123 ? 4.963 14.591 -17.903 1.00 76.88 123 SER A CA 1
ATOM 914 C C . SER A 1 123 ? 5.808 15.005 -16.686 1.00 76.88 123 SER A C 1
ATOM 916 O O . SER A 1 123 ? 5.455 14.644 -15.567 1.00 76.88 123 SER A O 1
ATOM 918 N N . GLY A 1 124 ? 6.921 15.731 -16.866 1.00 79.88 124 GLY A N 1
ATOM 919 C CA . GLY A 1 124 ? 7.801 16.176 -15.771 1.00 79.88 124 GLY A CA 1
ATOM 920 C C . GLY A 1 124 ? 8.717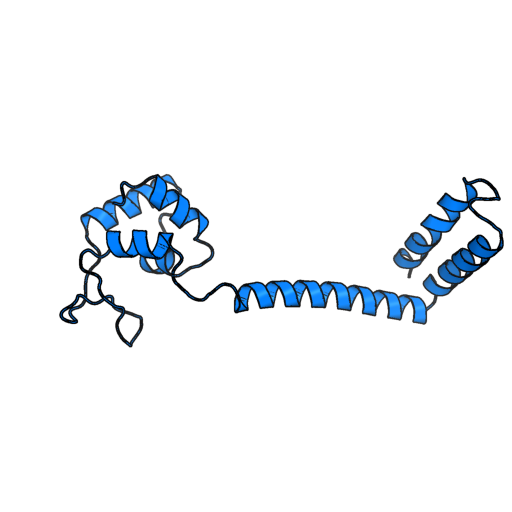 15.093 -15.175 1.00 79.88 124 GLY A C 1
ATOM 921 O O . GLY A 1 124 ? 9.269 15.271 -14.092 1.00 79.88 124 GLY A O 1
ATOM 922 N N . LEU A 1 125 ? 8.908 13.968 -15.869 1.00 79.81 125 LEU A N 1
ATOM 923 C CA . LEU A 1 125 ? 9.590 12.750 -15.402 1.00 79.81 125 LEU A CA 1
ATOM 924 C C . LEU A 1 125 ? 10.914 12.468 -16.140 1.00 79.81 125 LEU A C 1
ATOM 926 O O . LEU A 1 125 ? 11.296 11.322 -16.377 1.00 79.81 125 LEU A O 1
ATOM 930 N N . GLN A 1 126 ? 11.645 13.523 -16.490 1.00 75.88 126 GLN A N 1
ATOM 931 C CA . GLN A 1 126 ? 12.852 13.493 -17.332 1.00 75.88 126 GLN A CA 1
ATOM 932 C C . GLN A 1 126 ? 14.043 12.662 -16.811 1.00 75.88 126 GLN A C 1
ATOM 934 O O . GLN A 1 126 ? 14.957 12.369 -17.578 1.00 75.88 126 GLN A O 1
ATOM 939 N N . ASN A 1 127 ? 14.023 12.239 -15.543 1.00 76.19 127 ASN A N 1
ATOM 940 C CA . ASN A 1 127 ? 15.114 11.490 -14.906 1.00 76.19 127 ASN A CA 1
ATOM 941 C C . ASN A 1 127 ? 14.876 9.969 -14.839 1.00 76.19 127 ASN A C 1
ATOM 943 O O . ASN A 1 127 ? 15.677 9.247 -14.246 1.00 76.19 127 ASN A O 1
ATOM 947 N N . ILE A 1 128 ? 13.784 9.459 -15.417 1.00 77.75 128 ILE A N 1
ATOM 948 C CA . ILE A 1 128 ? 13.479 8.024 -15.385 1.00 77.75 128 ILE A CA 1
ATOM 949 C C . ILE A 1 128 ? 14.205 7.309 -16.530 1.00 77.75 128 ILE A C 1
ATOM 951 O O . ILE A 1 128 ? 13.926 7.534 -17.708 1.00 77.75 128 ILE A O 1
ATOM 955 N N . ALA A 1 129 ? 15.121 6.402 -16.182 1.00 78.19 129 ALA A N 1
ATOM 956 C CA . ALA A 1 129 ? 15.741 5.508 -17.153 1.00 78.19 129 ALA A CA 1
ATOM 957 C C . ALA A 1 129 ? 14.697 4.522 -17.726 1.00 78.19 129 ALA A C 1
ATOM 959 O O . ALA A 1 129 ? 13.902 3.977 -16.956 1.00 78.19 129 ALA A O 1
ATOM 960 N N . PRO A 1 130 ? 14.708 4.220 -19.041 1.00 75.25 130 PRO A N 1
ATOM 961 C CA . PRO A 1 130 ? 13.766 3.271 -19.645 1.00 75.25 130 PRO A CA 1
ATOM 962 C C . PRO A 1 130 ? 13.795 1.881 -18.998 1.00 75.25 130 PRO A C 1
ATOM 964 O O . PRO A 1 130 ? 12.761 1.240 -18.861 1.00 75.25 130 PRO A O 1
ATOM 967 N N . THR A 1 131 ? 14.963 1.427 -18.543 1.00 71.06 131 THR A N 1
ATOM 968 C CA . THR A 1 131 ? 15.108 0.171 -17.796 1.00 71.06 131 THR A CA 1
ATOM 969 C C . THR A 1 131 ? 14.359 0.219 -16.465 1.00 71.06 131 THR A C 1
ATOM 971 O O . THR A 1 131 ? 13.594 -0.691 -16.169 1.00 71.06 131 THR A O 1
ATOM 974 N N . ASN A 1 132 ? 14.477 1.314 -15.710 1.00 74.69 132 ASN A N 1
ATOM 975 C CA . ASN A 1 132 ? 13.742 1.508 -14.455 1.00 74.69 132 ASN A CA 1
ATOM 976 C C . ASN A 1 132 ? 12.231 1.608 -14.698 1.00 74.69 132 ASN A C 1
ATOM 978 O O . ASN A 1 132 ? 11.453 1.055 -13.927 1.00 74.69 132 ASN A O 1
ATOM 982 N N . LEU A 1 133 ? 11.804 2.239 -15.799 1.00 79.06 133 LEU A N 1
ATOM 983 C CA . LEU A 1 133 ? 10.395 2.277 -16.200 1.00 79.06 133 LEU A CA 1
ATOM 984 C C . LEU A 1 133 ? 9.817 0.872 -16.419 1.00 79.06 133 LEU A C 1
ATOM 986 O O . LEU A 1 133 ? 8.654 0.641 -16.105 1.00 79.06 133 LEU A O 1
ATOM 990 N N . LEU A 1 134 ? 10.612 -0.058 -16.952 1.00 75.94 134 LEU A N 1
ATOM 991 C CA . LEU A 1 134 ? 10.189 -1.426 -17.263 1.00 75.94 134 LEU A CA 1
ATOM 992 C C . LEU A 1 134 ? 10.272 -2.395 -16.074 1.00 75.94 134 LEU A C 1
ATOM 994 O O . LEU A 1 134 ? 9.854 -3.544 -16.216 1.00 75.94 134 LEU A O 1
ATOM 998 N N . VAL A 1 135 ? 10.843 -1.971 -14.944 1.00 70.69 135 VAL A N 1
ATOM 999 C CA . VAL A 1 135 ? 11.112 -2.848 -13.791 1.00 70.69 135 VAL A CA 1
ATOM 1000 C C . VAL A 1 135 ? 10.491 -2.312 -12.495 1.00 70.69 135 VAL A C 1
ATOM 1002 O O . VAL A 1 135 ? 10.108 -3.112 -11.648 1.00 70.69 135 VAL A O 1
ATOM 1005 N N . ASP A 1 136 ? 10.323 -0.993 -12.322 1.00 71.88 136 ASP A N 1
ATOM 1006 C CA . ASP A 1 136 ? 9.768 -0.424 -11.083 1.00 71.88 136 ASP A CA 1
ATOM 1007 C C . ASP A 1 136 ? 8.230 -0.563 -11.031 1.00 71.88 136 ASP A C 1
ATOM 1009 O O . ASP A 1 136 ? 7.528 0.029 -11.859 1.00 71.88 136 ASP A O 1
ATOM 1013 N N . PRO A 1 137 ? 7.658 -1.291 -10.056 1.00 68.38 137 PRO A N 1
ATOM 1014 C CA . PRO A 1 137 ? 6.212 -1.489 -9.948 1.00 68.38 137 PRO A CA 1
ATOM 1015 C C . PRO A 1 137 ? 5.439 -0.193 -9.674 1.00 68.38 137 PRO A C 1
ATOM 1017 O O . PRO A 1 137 ? 4.297 -0.063 -10.108 1.00 68.38 137 PRO A O 1
ATOM 1020 N N . ARG A 1 138 ? 6.060 0.811 -9.041 1.00 74.25 138 ARG A N 1
ATOM 1021 C CA . ARG A 1 138 ? 5.417 2.108 -8.748 1.00 74.25 138 ARG A CA 1
ATOM 1022 C C . ARG A 1 138 ? 5.078 2.894 -10.010 1.00 74.25 138 ARG A C 1
ATOM 1024 O O . ARG A 1 138 ? 4.272 3.817 -9.968 1.00 74.25 138 ARG A O 1
ATOM 1031 N N . LEU A 1 139 ? 5.685 2.522 -11.134 1.00 78.19 139 LEU A N 1
ATOM 1032 C CA . LEU A 1 139 ? 5.474 3.153 -12.428 1.00 78.19 139 LEU A CA 1
ATOM 1033 C C . LEU A 1 139 ? 4.420 2.423 -13.277 1.00 78.19 139 LEU A C 1
ATOM 1035 O O . LEU A 1 139 ? 4.305 2.724 -14.460 1.00 78.19 139 LEU A O 1
ATOM 1039 N N . ALA A 1 140 ? 3.640 1.493 -12.711 1.00 76.06 140 ALA A N 1
ATOM 1040 C CA . ALA A 1 140 ? 2.602 0.755 -13.442 1.00 76.06 140 ALA A CA 1
ATOM 1041 C C . ALA A 1 140 ? 1.547 1.674 -14.082 1.00 76.06 140 ALA A C 1
ATOM 1043 O O . ALA A 1 140 ? 1.257 1.546 -15.272 1.00 76.06 140 ALA A O 1
ATOM 1044 N N . GLU A 1 141 ? 1.042 2.657 -13.335 1.00 77.94 141 GLU A N 1
ATOM 1045 C CA . GLU A 1 141 ? 0.089 3.651 -13.851 1.00 77.94 141 GLU A CA 1
ATOM 1046 C C . GLU A 1 141 ? 0.711 4.533 -14.939 1.00 77.94 141 GLU A C 1
ATOM 1048 O O . GLU A 1 141 ? 0.097 4.806 -15.973 1.00 77.94 141 GLU A O 1
ATOM 1053 N N . LEU A 1 142 ? 1.978 4.917 -14.758 1.00 80.06 142 LEU A N 1
ATOM 1054 C CA . LEU A 1 142 ? 2.727 5.660 -15.765 1.00 80.06 142 LEU A CA 1
ATOM 1055 C C . LEU A 1 142 ? 2.907 4.832 -17.042 1.00 80.06 142 LEU A C 1
ATOM 1057 O O . LEU A 1 142 ? 2.680 5.343 -18.134 1.00 80.06 142 LEU A O 1
ATOM 1061 N N . ARG A 1 143 ? 3.257 3.545 -16.929 1.00 85.56 143 ARG A N 1
ATOM 1062 C CA . ARG A 1 143 ? 3.326 2.625 -18.072 1.00 85.56 143 ARG A CA 1
ATOM 1063 C C . ARG A 1 143 ? 1.976 2.516 -18.775 1.00 85.56 143 ARG A C 1
ATOM 1065 O O . ARG A 1 143 ? 1.935 2.577 -19.998 1.00 85.56 143 ARG A O 1
ATOM 1072 N N . ALA A 1 144 ? 0.881 2.399 -18.026 1.00 81.00 144 ALA A N 1
ATOM 1073 C CA . ALA A 1 144 ? -0.468 2.348 -18.585 1.00 81.00 144 ALA A CA 1
ATOM 1074 C C . ALA A 1 144 ? -0.862 3.650 -19.306 1.00 81.00 144 ALA A C 1
ATOM 1076 O O . ALA A 1 144 ? -1.538 3.601 -20.333 1.00 81.00 144 ALA A O 1
ATOM 1077 N N . SER A 1 145 ? -0.447 4.818 -18.803 1.00 80.94 145 SER A N 1
ATOM 1078 C CA . SER A 1 145 ? -0.595 6.093 -19.523 1.00 80.94 145 SER A CA 1
ATOM 1079 C C . SER A 1 145 ? 0.227 6.089 -20.808 1.00 80.94 145 SER A C 1
ATOM 1081 O O . SER A 1 145 ? -0.309 6.305 -21.887 1.00 80.94 145 SER A O 1
ATOM 1083 N N . LEU A 1 146 ? 1.511 5.740 -20.721 1.00 83.50 146 LEU A N 1
ATOM 1084 C CA . LEU A 1 146 ? 2.425 5.772 -21.862 1.00 83.50 146 LEU A CA 1
ATOM 1085 C C . LEU A 1 146 ? 1.992 4.827 -22.986 1.00 83.50 146 LEU A C 1
ATOM 1087 O O . LEU A 1 146 ? 2.097 5.193 -24.150 1.00 83.50 146 LEU A O 1
ATOM 1091 N N . VAL A 1 147 ? 1.470 3.643 -22.658 1.00 83.56 147 VAL A N 1
ATOM 1092 C CA . VAL A 1 147 ? 0.917 2.704 -23.651 1.00 83.56 147 VAL A CA 1
ATOM 1093 C C . VAL A 1 147 ? -0.328 3.259 -24.350 1.00 83.56 147 VAL A C 1
ATOM 1095 O O . VAL A 1 147 ? -0.585 2.891 -25.493 1.00 83.56 147 VAL A O 1
ATOM 1098 N N . ARG A 1 148 ? -1.106 4.129 -23.693 1.00 81.75 148 ARG A N 1
ATOM 1099 C CA . ARG A 1 148 ? -2.262 4.804 -24.305 1.00 81.75 148 ARG A CA 1
ATOM 1100 C C . ARG A 1 148 ? -1.844 5.983 -25.183 1.00 81.75 148 ARG A C 1
ATOM 1102 O O . ARG A 1 148 ? -2.416 6.174 -26.250 1.00 81.75 148 ARG A O 1
ATOM 1109 N N . ASP A 1 149 ? -0.858 6.753 -24.732 1.00 80.06 149 ASP A N 1
ATOM 1110 C CA . ASP A 1 149 ? -0.478 8.029 -25.347 1.00 80.06 149 ASP A CA 1
ATOM 1111 C C . ASP A 1 149 ? 0.543 7.879 -26.484 1.00 80.06 149 ASP A C 1
ATOM 1113 O O . ASP A 1 149 ? 0.634 8.731 -27.372 1.00 80.06 149 ASP A O 1
ATOM 1117 N N . ILE A 1 150 ? 1.351 6.819 -26.443 1.00 80.44 150 ILE A N 1
ATOM 1118 C CA . ILE A 1 150 ? 2.310 6.473 -27.490 1.00 80.44 150 ILE A CA 1
ATOM 1119 C C . ILE A 1 150 ? 1.639 5.447 -28.408 1.00 80.44 150 ILE A C 1
ATOM 1121 O O . ILE A 1 150 ? 1.057 4.486 -27.907 1.00 80.44 150 ILE A O 1
ATOM 1125 N N . PRO A 1 151 ? 1.739 5.589 -29.743 1.00 72.69 151 PRO A N 1
ATOM 1126 C CA . PRO A 1 151 ? 1.238 4.590 -30.679 1.00 72.69 151 PRO A CA 1
ATOM 1127 C C . PRO A 1 151 ? 2.114 3.328 -30.615 1.00 72.69 151 PRO A C 1
ATOM 1129 O O . PRO A 1 151 ? 3.020 3.129 -31.426 1.00 72.69 151 PRO A O 1
ATOM 1132 N N . ILE A 1 152 ? 1.871 2.501 -29.599 1.00 75.12 152 ILE A N 1
ATOM 1133 C CA . ILE A 1 152 ? 2.492 1.194 -29.412 1.00 75.12 152 ILE A CA 1
ATOM 1134 C C . ILE A 1 152 ? 1.589 0.154 -30.092 1.00 75.12 152 ILE A C 1
ATOM 1136 O O . ILE A 1 152 ? 0.459 -0.035 -29.626 1.00 75.12 152 ILE A O 1
ATOM 1140 N N . PRO A 1 153 ? 2.053 -0.490 -31.179 1.00 62.47 153 PRO A N 1
ATOM 1141 C CA . PRO A 1 153 ? 1.292 -1.525 -31.873 1.00 62.47 153 PRO A CA 1
ATOM 1142 C C . PRO A 1 153 ? 1.001 -2.747 -30.989 1.00 62.47 153 PRO A C 1
ATOM 1144 O O . PRO A 1 153 ? 1.683 -2.942 -29.952 1.00 62.47 153 PRO A O 1
#

Radius of gyration: 29.21 Å; chains: 1; bounding box: 59×32×68 Å

Organism: NCBI:txid185949